Protein AF-F8PGG2-F1 (afdb_monomer_lite)

Secondary structure (DSSP, 8-state):
-------HHHHHHHHHHHHTT--HHHHHHHHT--HHHHHHHHHHHHHHSSSS-TT-GGG-TT--

Radius of gyration: 12.08 Å; chains: 1; bounding box: 33×28×25 Å

pLDDT: mean 83.78, std 16.13, range [44.97, 96.69]

Structure (mmCIF, N/CA/C/O backbone):
data_AF-F8PGG2-F1
#
_entry.id   AF-F8PGG2-F1
#
loop_
_atom_site.group_PDB
_atom_site.id
_atom_site.type_symbol
_atom_site.label_atom_id
_atom_site.label_alt_id
_atom_site.label_comp_id
_atom_site.label_asym_id
_atom_site.label_entity_id
_atom_site.label_seq_id
_atom_site.pdbx_PDB_ins_code
_atom_site.Cartn_x
_atom_site.Cartn_y
_atom_site.Cartn_z
_atom_site.occupancy
_atom_site.B_iso_or_equiv
_atom_site.auth_seq_id
_atom_site.auth_comp_id
_atom_site.auth_asym_id
_atom_site.auth_atom_id
_atom_site.pdbx_PDB_model_num
ATOM 1 N N . MET A 1 1 ? -0.552 18.089 7.159 1.00 51.31 1 MET A N 1
ATOM 2 C CA . MET A 1 1 ? -0.262 16.643 7.277 1.00 51.31 1 MET A CA 1
ATOM 3 C C . MET A 1 1 ? 1.245 16.490 7.260 1.00 51.31 1 MET A C 1
ATOM 5 O O . MET A 1 1 ? 1.864 16.981 6.326 1.00 51.31 1 MET A O 1
ATOM 9 N N . VAL A 1 2 ? 1.840 15.929 8.313 1.00 47.94 2 VAL A N 1
ATOM 10 C CA . VAL A 1 2 ? 3.290 15.688 8.348 1.00 47.94 2 VAL A CA 1
ATOM 11 C C . VAL A 1 2 ? 3.595 14.632 7.290 1.00 47.94 2 VAL A C 1
ATOM 13 O O . VAL A 1 2 ? 3.097 13.512 7.388 1.00 47.94 2 VAL A O 1
ATOM 16 N N . TYR A 1 3 ? 4.361 14.994 6.263 1.00 56.06 3 TYR A N 1
ATOM 17 C CA . TYR A 1 3 ? 4.847 14.039 5.273 1.00 56.06 3 TYR A CA 1
ATOM 18 C C . TYR A 1 3 ? 5.905 13.161 5.942 1.00 56.06 3 TYR A C 1
ATOM 20 O O . TYR A 1 3 ? 7.084 13.495 5.964 1.00 56.06 3 TYR A O 1
ATOM 28 N N . ARG A 1 4 ? 5.473 12.055 6.553 1.00 67.94 4 ARG A N 1
ATOM 29 C CA . ARG A 1 4 ? 6.395 11.005 6.982 1.00 67.94 4 ARG A CA 1
ATOM 30 C C . ARG A 1 4 ? 6.763 10.188 5.753 1.00 67.94 4 ARG A C 1
ATOM 32 O O . ARG A 1 4 ? 5.888 9.616 5.103 1.00 67.94 4 ARG A O 1
ATOM 39 N N . THR A 1 5 ? 8.049 10.146 5.432 1.00 74.00 5 THR A N 1
ATOM 40 C CA . THR A 1 5 ? 8.562 9.251 4.398 1.00 74.00 5 THR A CA 1
ATOM 41 C C . THR A 1 5 ? 8.381 7.817 4.881 1.00 74.00 5 THR A C 1
ATOM 43 O O . THR A 1 5 ? 9.050 7.375 5.809 1.00 74.00 5 THR A O 1
ATOM 46 N N . VAL A 1 6 ? 7.435 7.100 4.276 1.00 83.25 6 VAL A N 1
ATOM 47 C CA . VAL A 1 6 ? 7.261 5.661 4.496 1.00 83.25 6 VAL A CA 1
ATOM 48 C C . VAL A 1 6 ? 8.321 4.933 3.673 1.00 83.25 6 VAL A C 1
ATOM 50 O O . VAL A 1 6 ? 8.450 5.199 2.472 1.00 83.25 6 VAL A O 1
ATOM 53 N N . SER A 1 7 ? 9.079 4.040 4.310 1.00 87.88 7 SER A N 1
ATOM 54 C CA . SER A 1 7 ? 10.123 3.260 3.641 1.00 87.88 7 SER A CA 1
ATOM 55 C C . SER A 1 7 ? 9.535 2.359 2.551 1.00 87.88 7 SER A C 1
ATOM 57 O O . SER A 1 7 ? 8.358 1.998 2.591 1.00 87.88 7 SER A O 1
ATOM 59 N N . LYS A 1 8 ? 10.361 1.980 1.569 1.00 88.94 8 LYS A N 1
ATOM 60 C CA . LYS A 1 8 ? 9.968 1.051 0.497 1.00 88.94 8 LYS A CA 1
ATOM 61 C C . LYS A 1 8 ? 9.358 -0.238 1.055 1.00 88.94 8 LYS A C 1
ATOM 63 O O . LYS A 1 8 ? 8.252 -0.597 0.66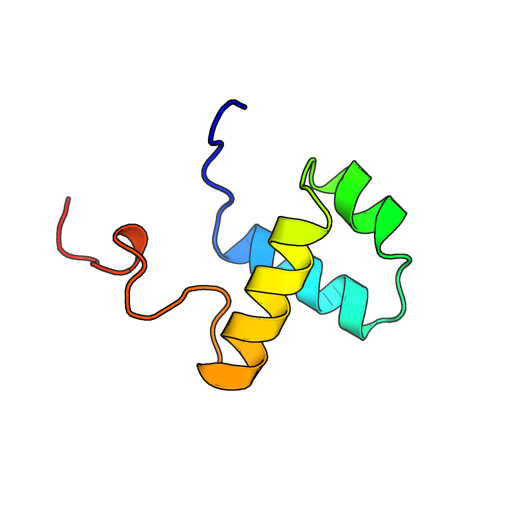8 1.00 88.94 8 LYS A O 1
ATOM 68 N N . ASP A 1 9 ? 10.056 -0.857 2.004 1.00 90.75 9 ASP A N 1
ATOM 69 C CA . ASP A 1 9 ? 9.657 -2.122 2.626 1.00 90.75 9 ASP A CA 1
ATOM 70 C C . ASP A 1 9 ? 8.277 -2.028 3.293 1.00 90.75 9 ASP A C 1
ATOM 72 O O . ASP A 1 9 ? 7.426 -2.886 3.083 1.00 90.75 9 ASP A O 1
ATOM 76 N N . MET A 1 10 ? 7.988 -0.927 3.998 1.00 92.62 10 MET A N 1
ATOM 77 C CA . MET A 1 10 ? 6.664 -0.711 4.589 1.00 92.62 10 MET A CA 1
ATOM 78 C C . MET A 1 10 ? 5.559 -0.609 3.531 1.00 92.62 10 MET A C 1
ATOM 80 O O . MET A 1 10 ? 4.470 -1.142 3.733 1.00 92.62 10 MET A O 1
ATOM 84 N N . LYS A 1 11 ? 5.820 0.059 2.399 1.00 93.44 11 LYS A N 1
ATOM 85 C CA . LYS A 1 11 ? 4.848 0.156 1.297 1.00 93.44 11 LYS A CA 1
ATOM 86 C C . LYS A 1 11 ? 4.586 -1.209 0.666 1.00 93.44 11 LYS A C 1
ATOM 88 O O . LYS A 1 11 ? 3.435 -1.555 0.420 1.00 93.44 11 LYS A O 1
ATOM 93 N N . GLU A 1 12 ? 5.646 -1.971 0.412 1.00 94.56 12 GLU A N 1
ATOM 94 C CA . GLU A 1 12 ? 5.560 -3.310 -0.176 1.00 94.56 12 GLU A CA 1
ATOM 95 C C . GLU A 1 12 ? 4.857 -4.284 0.770 1.00 94.56 12 GLU A C 1
ATOM 97 O O . GLU A 1 12 ? 3.972 -5.020 0.342 1.00 94.56 12 GLU A O 1
ATOM 102 N N . ARG A 1 13 ? 5.151 -4.221 2.074 1.00 96.00 13 ARG A N 1
ATOM 103 C CA . ARG A 1 13 ? 4.458 -5.018 3.090 1.00 96.00 13 ARG A CA 1
ATOM 104 C C . ARG A 1 13 ? 2.975 -4.670 3.188 1.00 96.00 13 ARG A C 1
ATOM 106 O O . ARG A 1 13 ? 2.155 -5.576 3.305 1.00 96.00 13 ARG A O 1
ATOM 113 N N . ALA A 1 14 ? 2.627 -3.384 3.122 1.00 95.62 14 ALA A N 1
ATOM 114 C CA . ALA A 1 14 ? 1.234 -2.954 3.108 1.00 95.62 14 ALA A CA 1
ATOM 115 C C . ALA A 1 14 ? 0.492 -3.510 1.882 1.00 95.62 14 ALA A C 1
ATOM 117 O O . ALA A 1 14 ? -0.621 -3.997 2.031 1.00 95.62 14 ALA A O 1
ATOM 118 N N . LEU A 1 15 ? 1.107 -3.505 0.692 1.00 95.94 15 LEU A N 1
ATOM 119 C CA . LEU A 1 15 ? 0.507 -4.126 -0.497 1.00 95.94 15 LEU A CA 1
ATOM 120 C C . LEU A 1 15 ? 0.390 -5.646 -0.372 1.00 95.94 15 LEU A C 1
ATOM 122 O O . LEU A 1 15 ? -0.664 -6.185 -0.688 1.00 95.94 15 LEU A O 1
ATOM 126 N N . TRP A 1 16 ? 1.420 -6.316 0.150 1.00 96.31 16 TRP A N 1
ATOM 127 C CA . TRP A 1 16 ? 1.389 -7.758 0.383 1.00 96.31 16 TRP A CA 1
ATOM 128 C C . TRP A 1 16 ? 0.199 -8.157 1.261 1.00 96.31 16 TRP A C 1
ATOM 130 O O . TRP A 1 16 ? -0.512 -9.094 0.921 1.00 96.31 16 TRP A O 1
ATOM 140 N N . LEU A 1 17 ? -0.078 -7.417 2.340 1.00 96.44 17 LEU A N 1
ATOM 141 C CA . LEU A 1 17 ? -1.239 -7.674 3.201 1.00 96.44 17 LEU A CA 1
ATOM 142 C C . LEU A 1 17 ? -2.563 -7.527 2.442 1.00 96.44 17 LEU A C 1
ATOM 144 O O . LEU A 1 17 ? -3.456 -8.353 2.596 1.00 96.44 17 LEU A O 1
ATOM 148 N N . ILE A 1 18 ? -2.684 -6.517 1.582 1.00 95.56 18 ILE A N 1
ATOM 149 C CA . ILE A 1 18 ? -3.884 -6.337 0.754 1.00 95.56 18 ILE A CA 1
ATOM 150 C C . ILE A 1 18 ? -4.075 -7.490 -0.229 1.00 95.56 18 ILE A C 1
ATOM 152 O O . ILE A 1 18 ? -5.207 -7.904 -0.457 1.00 95.56 18 ILE A O 1
ATOM 156 N N . ASP A 1 19 ? -2.992 -8.021 -0.791 1.00 94.56 19 ASP A N 1
ATOM 157 C CA . ASP A 1 19 ? -3.055 -9.174 -1.693 1.00 94.56 19 ASP A CA 1
ATOM 158 C C . ASP A 1 19 ? -3.354 -10.495 -0.952 1.00 94.56 19 ASP A C 1
ATOM 160 O O . ASP A 1 19 ? -3.716 -11.477 -1.591 1.00 94.56 19 ASP A O 1
ATOM 164 N N . HIS A 1 20 ? -3.243 -10.517 0.382 1.00 96.38 20 HIS A N 1
ATOM 165 C CA . HIS A 1 20 ? -3.602 -11.648 1.253 1.00 96.38 20 HIS A CA 1
ATOM 166 C C . HIS A 1 20 ? -4.952 -11.433 1.962 1.00 96.38 20 HIS A C 1
ATOM 168 O O . HIS A 1 20 ? -5.169 -11.953 3.056 1.00 96.38 20 HIS A O 1
ATOM 174 N N . ASP A 1 21 ? -5.843 -10.642 1.355 1.00 96.00 21 ASP A N 1
ATOM 175 C CA . ASP A 1 21 ? -7.219 -10.395 1.808 1.00 96.00 21 ASP A CA 1
ATOM 176 C C . ASP A 1 21 ? -7.352 -9.740 3.198 1.00 96.00 21 ASP A C 1
ATOM 178 O O . ASP A 1 21 ? -8.411 -9.797 3.829 1.00 96.00 21 ASP A O 1
ATOM 182 N N . TYR A 1 22 ? -6.309 -9.055 3.681 1.00 96.69 22 TYR A N 1
ATOM 183 C CA . TYR A 1 22 ? -6.435 -8.232 4.885 1.00 96.69 22 TYR A CA 1
ATOM 184 C C . TYR A 1 22 ? -7.297 -6.992 4.620 1.00 96.69 22 TYR A C 1
ATOM 186 O O . TYR A 1 22 ? -7.265 -6.389 3.543 1.00 96.69 22 TYR A O 1
ATOM 194 N N . ILE A 1 23 ? -8.044 -6.571 5.646 1.00 96.00 23 ILE A N 1
ATOM 195 C CA . ILE A 1 23 ? -8.950 -5.425 5.559 1.00 96.00 23 ILE A CA 1
ATOM 196 C C . ILE A 1 23 ? -8.134 -4.140 5.321 1.00 96.00 23 ILE A C 1
ATOM 198 O O . ILE A 1 23 ? -7.261 -3.805 6.126 1.00 96.00 23 ILE A O 1
ATOM 202 N N . PRO A 1 24 ? -8.427 -3.362 4.258 1.00 94.50 24 PRO A N 1
ATOM 203 C CA . PRO A 1 24 ? -7.665 -2.154 3.945 1.00 94.50 24 PRO A CA 1
ATOM 204 C C . PRO A 1 24 ? -7.660 -1.097 5.053 1.00 94.50 24 PRO A C 1
ATOM 206 O O . PRO A 1 24 ? -6.658 -0.400 5.212 1.00 94.50 24 PRO A O 1
ATOM 209 N N . ALA A 1 25 ? -8.756 -0.979 5.808 1.00 95.00 25 ALA A N 1
ATOM 210 C CA . ALA A 1 25 ? -8.865 -0.050 6.930 1.00 95.00 25 ALA A CA 1
ATOM 211 C C . ALA A 1 25 ? -7.854 -0.390 8.038 1.00 95.00 25 ALA A C 1
ATOM 213 O O . ALA A 1 25 ? -7.082 0.480 8.439 1.00 95.00 25 ALA A O 1
ATOM 214 N N . ASP A 1 26 ? -7.778 -1.663 8.431 1.00 96.44 26 ASP A N 1
ATOM 215 C CA . ASP A 1 26 ? -6.851 -2.155 9.456 1.00 96.44 26 ASP A CA 1
ATOM 216 C C . ASP A 1 26 ? -5.394 -1.973 9.016 1.00 96.44 26 ASP A C 1
ATOM 218 O O . ASP A 1 26 ? -4.550 -1.504 9.779 1.00 96.44 26 ASP A O 1
ATOM 222 N N . VAL A 1 27 ? -5.086 -2.272 7.748 1.00 95.31 27 VAL A N 1
ATOM 223 C CA . VAL A 1 27 ? -3.749 -2.029 7.181 1.00 95.31 27 VAL A CA 1
ATOM 224 C C . VAL A 1 27 ? -3.405 -0.536 7.237 1.00 95.31 27 VAL A C 1
ATOM 226 O O . VAL A 1 27 ? -2.289 -0.163 7.597 1.00 95.31 27 VAL A O 1
ATOM 229 N N . CYS A 1 28 ? -4.349 0.348 6.917 1.00 94.38 28 CYS A N 1
ATOM 230 C CA . CYS A 1 28 ? -4.120 1.789 6.998 1.00 94.38 28 CYS A CA 1
ATOM 231 C C . CYS A 1 28 ? -3.868 2.259 8.437 1.00 94.38 28 CYS A C 1
ATOM 233 O O . CYS A 1 28 ? -2.980 3.086 8.662 1.00 94.38 28 CYS A O 1
ATOM 235 N N . GLU A 1 29 ? -4.601 1.708 9.403 1.00 94.75 29 GLU A N 1
ATOM 236 C CA . GLU A 1 29 ? -4.430 2.002 10.823 1.00 94.75 29 GLU A CA 1
ATOM 237 C C . GLU A 1 29 ? -3.054 1.557 11.336 1.00 94.75 29 GLU A C 1
ATOM 239 O O . GLU A 1 29 ? -2.317 2.382 11.880 1.00 94.75 29 GLU A O 1
ATOM 244 N N . VAL A 1 30 ? -2.667 0.300 11.084 1.00 94.06 30 V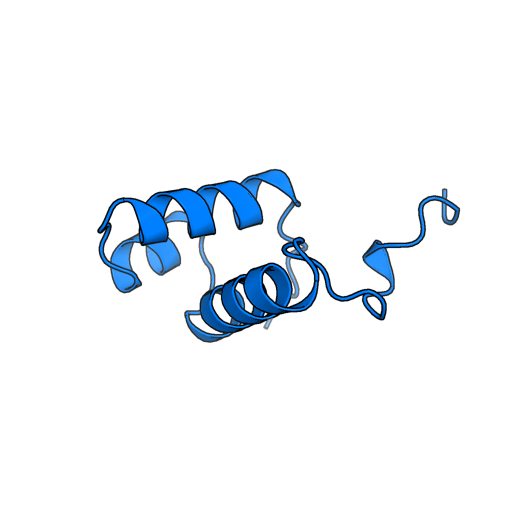AL A N 1
ATOM 245 C CA . VAL A 1 30 ? -1.397 -0.297 11.544 1.00 94.06 30 VAL A CA 1
ATOM 246 C C . VAL A 1 30 ? -0.182 0.442 10.989 1.00 94.06 30 VAL A C 1
ATOM 248 O O . VAL A 1 30 ? 0.782 0.696 11.708 1.00 94.06 30 VAL A O 1
ATOM 251 N N . PHE A 1 31 ? -0.212 0.800 9.705 1.00 90.94 31 PHE A N 1
ATOM 252 C CA . PHE A 1 31 ? 0.904 1.497 9.064 1.00 90.94 31 PHE A CA 1
ATOM 253 C C . PHE A 1 31 ? 0.841 3.019 9.257 1.00 90.94 31 PHE A C 1
ATOM 255 O O . PHE A 1 31 ? 1.757 3.721 8.826 1.00 90.94 31 PHE A O 1
ATOM 262 N N . HIS A 1 32 ? -0.211 3.535 9.904 1.00 91.25 32 HIS A N 1
ATOM 263 C CA . HIS A 1 32 ? -0.496 4.963 10.054 1.00 91.25 32 HIS A CA 1
ATOM 264 C C . HIS A 1 32 ? -0.490 5.718 8.714 1.00 91.25 32 HIS A C 1
ATOM 266 O O . HIS A 1 32 ? 0.095 6.798 8.575 1.00 91.25 32 HIS A O 1
ATOM 272 N N . ILE A 1 33 ? -1.145 5.140 7.707 1.00 91.69 33 ILE A N 1
ATOM 273 C CA . ILE A 1 33 ? -1.242 5.685 6.350 1.00 91.69 33 ILE A CA 1
ATOM 274 C C . ILE A 1 33 ? -2.691 5.935 5.959 1.00 91.69 33 ILE A C 1
ATOM 276 O O . ILE A 1 33 ? -3.623 5.367 6.511 1.00 91.69 33 ILE A O 1
ATOM 280 N N . SER A 1 34 ? -2.888 6.788 4.958 1.00 92.88 34 SER A N 1
ATOM 281 C CA . SER A 1 34 ? -4.210 6.964 4.361 1.00 92.88 34 SER A CA 1
ATOM 282 C C . SER A 1 34 ? -4.499 5.877 3.325 1.00 92.88 34 SER A C 1
ATOM 284 O O . SER A 1 34 ? -3.598 5.471 2.585 1.00 92.88 34 SER A O 1
ATOM 286 N N . GLU A 1 35 ? -5.774 5.521 3.151 1.00 92.81 35 GLU A N 1
ATOM 287 C CA . GLU A 1 35 ? -6.206 4.664 2.037 1.00 92.81 35 GLU A CA 1
ATOM 288 C C . GLU A 1 35 ? -5.786 5.228 0.675 1.00 92.81 35 GLU A C 1
ATOM 290 O O . GLU A 1 35 ? -5.489 4.486 -0.258 1.00 92.81 35 GLU A O 1
ATOM 295 N N . ARG A 1 36 ? -5.729 6.558 0.542 1.00 92.94 36 ARG A N 1
ATOM 296 C CA . ARG A 1 36 ? -5.265 7.214 -0.684 1.00 92.94 36 ARG A CA 1
ATOM 297 C C . ARG A 1 36 ? -3.807 6.866 -0.990 1.00 92.94 36 ARG A C 1
ATOM 299 O O . ARG A 1 36 ? -3.479 6.640 -2.154 1.00 92.94 36 ARG A O 1
ATOM 306 N N . SER A 1 37 ? -2.950 6.815 0.030 1.00 91.50 37 SER A N 1
ATOM 307 C CA . SER A 1 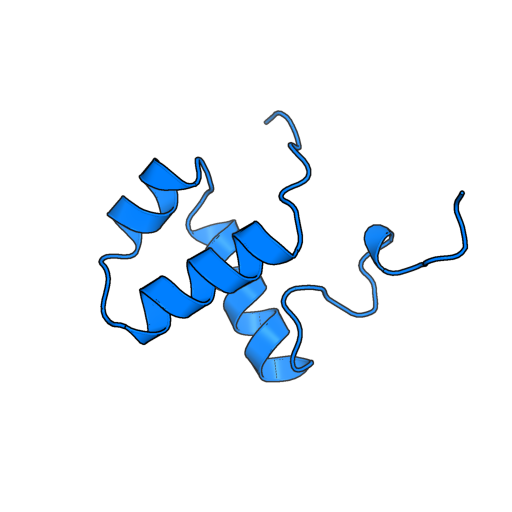37 ? -1.554 6.386 -0.110 1.00 91.50 37 SER A CA 1
ATOM 308 C C . SER A 1 37 ? -1.485 4.938 -0.582 1.00 91.50 37 SER A C 1
ATOM 310 O O . SER A 1 37 ? -0.806 4.651 -1.564 1.00 91.50 37 SER A O 1
ATOM 312 N N . LEU A 1 38 ? -2.260 4.057 0.054 1.00 93.50 38 LEU A N 1
ATOM 313 C CA . LEU A 1 38 ? -2.325 2.639 -0.285 1.00 93.50 38 LEU A CA 1
ATOM 314 C C . LEU A 1 38 ? -2.798 2.409 -1.731 1.00 93.50 38 LEU A C 1
ATOM 316 O O . LEU A 1 38 ? -2.153 1.693 -2.496 1.00 93.50 38 LEU A O 1
ATOM 320 N N . ARG A 1 39 ? -3.870 3.093 -2.152 1.00 93.50 39 ARG A N 1
ATOM 321 C CA . ARG A 1 39 ? -4.373 3.050 -3.537 1.00 93.50 39 ARG A CA 1
ATOM 322 C C . ARG A 1 39 ? -3.332 3.551 -4.536 1.00 93.50 39 ARG A C 1
ATOM 324 O O . ARG A 1 39 ? -3.165 2.948 -5.593 1.00 93.50 39 ARG A O 1
ATOM 331 N N . ARG A 1 40 ? -2.609 4.628 -4.203 1.00 92.94 40 ARG A N 1
ATOM 332 C CA . ARG A 1 40 ? -1.530 5.158 -5.049 1.00 92.94 40 ARG A CA 1
ATOM 333 C C . ARG A 1 40 ? -0.401 4.141 -5.209 1.00 92.94 40 ARG A C 1
ATOM 335 O O . ARG A 1 40 ? 0.048 3.936 -6.329 1.00 92.94 40 ARG A O 1
ATOM 342 N N . TRP A 1 41 ? 0.036 3.489 -4.133 1.00 93.44 41 TRP A N 1
ATOM 343 C CA . TRP A 1 41 ? 1.083 2.465 -4.212 1.00 93.44 41 TRP A CA 1
ATOM 344 C C . TRP A 1 41 ? 0.642 1.261 -5.033 1.00 93.44 41 TRP A C 1
ATOM 346 O O . TRP A 1 41 ? 1.414 0.801 -5.864 1.00 93.44 41 TRP A O 1
ATOM 356 N N . LYS A 1 42 ? -0.608 0.808 -4.874 1.00 93.50 42 LYS A N 1
ATOM 357 C CA . LYS A 1 42 ? -1.162 -0.283 -5.686 1.00 93.50 42 LYS A CA 1
ATOM 358 C C . LYS A 1 42 ? -1.190 0.087 -7.169 1.00 93.50 42 LYS A C 1
ATOM 360 O O . LYS A 1 42 ? -0.770 -0.695 -8.013 1.00 93.50 42 LYS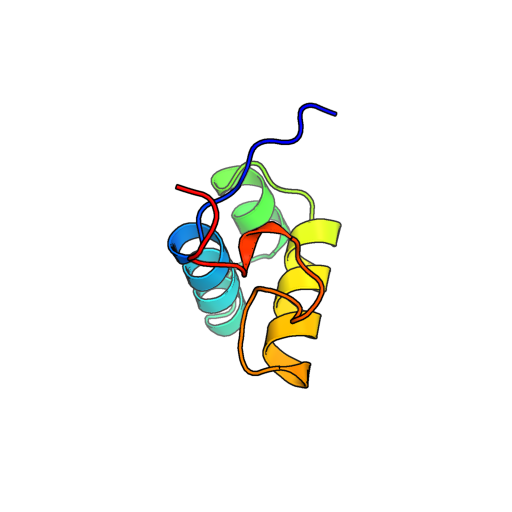 A O 1
ATOM 365 N N . SER A 1 43 ? -1.623 1.309 -7.484 1.00 93.75 43 SER A N 1
ATOM 366 C CA . SER A 1 43 ? -1.605 1.821 -8.856 1.00 93.75 43 SER A CA 1
ATOM 367 C C . SER A 1 43 ? -0.185 1.894 -9.419 1.00 93.75 43 SER A C 1
ATOM 369 O O . SER A 1 43 ? 0.036 1.471 -10.548 1.00 93.75 43 SER A O 1
ATOM 371 N N . ASN A 1 44 ? 0.778 2.400 -8.644 1.00 92.25 44 ASN A N 1
ATOM 372 C CA . ASN A 1 44 ? 2.179 2.446 -9.056 1.00 92.25 44 ASN A CA 1
ATOM 373 C C . ASN A 1 44 ? 2.724 1.036 -9.306 1.00 92.25 44 ASN A C 1
ATOM 375 O O . ASN A 1 44 ? 3.354 0.804 -10.332 1.00 92.25 44 ASN A O 1
ATOM 379 N N . HIS A 1 45 ? 2.432 0.088 -8.414 1.00 92.00 45 HIS A N 1
ATOM 380 C CA . HIS A 1 45 ? 2.892 -1.289 -8.541 1.00 92.00 45 HIS A CA 1
ATOM 381 C C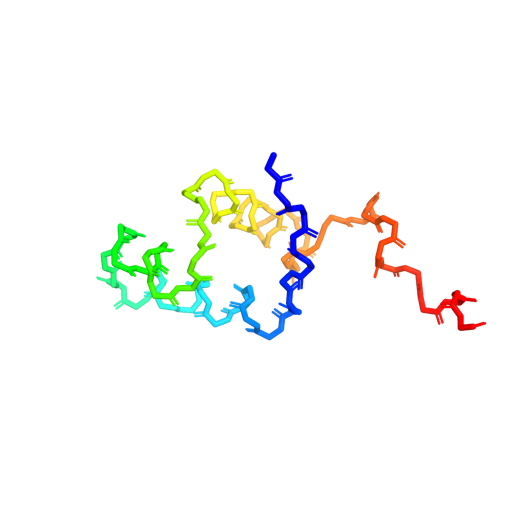 . HIS A 1 45 ? 2.323 -1.955 -9.799 1.00 92.00 45 HIS A C 1
ATOM 383 O O . HIS A 1 45 ? 3.062 -2.594 -10.539 1.00 92.00 45 HIS A O 1
ATOM 389 N N . ASN A 1 46 ? 1.046 -1.724 -10.110 1.00 90.81 46 ASN A N 1
ATOM 390 C CA . ASN A 1 46 ? 0.411 -2.259 -11.316 1.00 90.81 46 ASN A CA 1
ATOM 391 C C . ASN A 1 46 ? 0.961 -1.658 -12.620 1.00 90.81 46 ASN A C 1
ATOM 393 O O . ASN A 1 46 ? 0.996 -2.349 -13.633 1.00 90.81 46 ASN A O 1
ATOM 397 N N . ILE A 1 47 ? 1.351 -0.379 -12.620 1.00 92.44 47 ILE A N 1
ATOM 398 C CA . ILE A 1 47 ? 1.826 0.315 -13.830 1.00 92.44 47 ILE A CA 1
ATOM 399 C C . ILE A 1 47 ? 3.337 0.127 -14.029 1.00 92.44 47 ILE A C 1
ATOM 401 O O . ILE A 1 47 ? 3.792 -0.047 -15.155 1.00 92.44 47 ILE A O 1
ATOM 405 N N . TYR A 1 48 ? 4.117 0.177 -12.947 1.00 88.94 48 TYR A N 1
ATOM 406 C CA . TYR A 1 48 ? 5.581 0.264 -12.982 1.00 88.94 48 TYR A CA 1
ATOM 407 C C . TYR A 1 48 ? 6.296 -0.943 -12.359 1.00 88.94 48 TYR A C 1
ATOM 409 O O . TYR A 1 48 ? 7.522 -0.988 -12.380 1.00 88.94 48 TYR A O 1
ATOM 417 N N . GLY A 1 49 ? 5.574 -1.889 -11.748 1.00 88.88 49 GLY A N 1
ATOM 418 C CA . GLY A 1 49 ? 6.179 -2.986 -10.980 1.00 88.88 49 GLY A CA 1
ATOM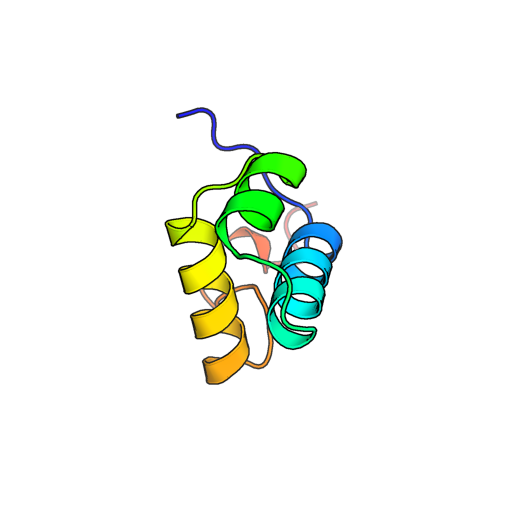 419 C C . GLY A 1 49 ? 6.851 -2.534 -9.676 1.00 88.88 49 GLY A C 1
ATOM 420 O O . GLY A 1 49 ? 7.659 -3.264 -9.112 1.00 88.88 49 GLY A O 1
ATOM 421 N N . SER A 1 50 ? 6.566 -1.314 -9.205 1.00 89.12 50 SER A N 1
ATOM 422 C CA . SER A 1 50 ? 7.171 -0.714 -8.010 1.00 89.12 50 SER A CA 1
ATOM 423 C C . SER A 1 50 ? 6.166 0.154 -7.257 1.00 89.12 50 SER A C 1
ATOM 425 O O . SER A 1 50 ? 5.325 0.816 -7.857 1.00 89.12 50 SER A O 1
ATOM 427 N N . VAL A 1 51 ? 6.283 0.220 -5.929 1.00 88.56 51 VAL A N 1
ATOM 428 C CA . VAL A 1 51 ? 5.501 1.146 -5.084 1.00 88.56 51 VAL A CA 1
ATOM 429 C C . VAL A 1 51 ? 5.822 2.624 -5.348 1.00 88.56 51 VAL A C 1
ATOM 431 O O . VAL A 1 51 ? 5.033 3.510 -4.994 1.00 88.56 51 VAL A O 1
ATOM 434 N N . PHE A 1 52 ? 6.964 2.907 -5.975 1.00 85.44 52 PHE A N 1
ATOM 435 C CA . PHE A 1 52 ? 7.370 4.247 -6.384 1.00 85.44 52 PHE A CA 1
ATOM 436 C C . PHE A 1 52 ? 7.029 4.504 -7.848 1.00 85.44 52 PHE A C 1
ATOM 438 O O . PHE A 1 52 ? 7.186 3.636 -8.703 1.00 85.44 52 PHE A O 1
ATOM 445 N N . SER A 1 53 ? 6.599 5.730 -8.133 1.00 78.38 53 SER A N 1
ATOM 446 C CA . SER A 1 53 ? 6.531 6.219 -9.507 1.00 78.38 53 SER A CA 1
ATOM 447 C C . SER A 1 53 ? 7.938 6.588 -10.000 1.00 78.38 53 SER A C 1
ATOM 449 O O . SER A 1 53 ? 8.719 7.103 -9.201 1.00 78.38 53 SER A O 1
ATOM 451 N N . PRO A 1 54 ? 8.244 6.442 -11.301 1.00 69.06 54 PRO A N 1
ATOM 452 C CA . PRO A 1 54 ? 9.514 6.886 -11.889 1.00 69.06 54 PRO A CA 1
ATOM 453 C C . PRO A 1 54 ? 9.822 8.374 -11.665 1.00 69.06 54 PRO A C 1
ATOM 455 O O . PRO A 1 54 ? 10.973 8.779 -11.644 1.00 69.06 54 PRO A O 1
ATOM 458 N N . THR A 1 55 ? 8.782 9.194 -11.491 1.00 67.44 55 THR A N 1
ATOM 459 C CA . THR A 1 55 ? 8.875 10.641 -11.236 1.00 67.44 55 THR A CA 1
ATOM 460 C C . THR A 1 55 ? 8.923 10.983 -9.741 1.00 67.44 55 THR A C 1
ATOM 462 O O . THR A 1 55 ? 8.819 12.150 -9.375 1.00 67.44 55 THR A O 1
ATOM 465 N N . ASP A 1 56 ? 8.999 9.990 -8.850 1.00 65.56 56 ASP A N 1
ATOM 466 C CA . ASP A 1 56 ? 9.161 10.265 -7.422 1.00 65.56 56 ASP A CA 1
ATOM 467 C C . ASP A 1 56 ? 10.608 10.740 -7.183 1.00 65.56 56 ASP A C 1
ATOM 469 O O . ASP A 1 56 ? 11.531 9.980 -7.477 1.00 65.56 56 ASP A O 1
ATOM 473 N N . PRO A 1 57 ? 10.849 11.961 -6.669 1.00 57.88 57 PRO A N 1
ATOM 474 C CA . PRO A 1 57 ? 12.206 12.469 -6.437 1.00 57.88 57 PRO A CA 1
ATOM 475 C C . PRO A 1 57 ? 13.024 11.600 -5.466 1.00 57.88 57 PRO A C 1
ATOM 477 O O . PRO A 1 57 ? 14.244 11.681 -5.453 1.00 57.88 57 PRO A O 1
ATOM 480 N N . LEU A 1 58 ? 12.370 10.725 -4.693 1.00 59.75 58 LEU A N 1
ATOM 481 C CA . LEU A 1 58 ? 13.013 9.740 -3.814 1.00 59.75 58 LEU A CA 1
ATOM 482 C C . LEU A 1 58 ? 13.543 8.488 -4.547 1.00 59.75 58 LEU A C 1
ATOM 484 O O . LEU A 1 58 ? 14.041 7.574 -3.893 1.00 59.75 58 LEU A O 1
ATOM 488 N N . LEU A 1 59 ? 13.391 8.404 -5.875 1.00 56.41 59 LEU A N 1
ATOM 489 C CA . LEU A 1 59 ? 13.885 7.301 -6.708 1.00 56.41 59 LEU A CA 1
ATOM 490 C C . LEU A 1 59 ? 15.275 7.575 -7.317 1.00 56.41 59 LEU A C 1
ATOM 492 O O . LEU A 1 59 ? 15.793 6.713 -8.022 1.00 56.41 59 LEU A O 1
ATOM 496 N N . ASN A 1 60 ? 15.888 8.735 -7.061 1.00 44.97 60 ASN A N 1
ATOM 497 C CA . ASN A 1 60 ? 17.265 8.997 -7.480 1.00 44.97 60 ASN A CA 1
ATOM 498 C C . ASN A 1 60 ? 18.241 8.512 -6.393 1.00 44.97 60 ASN A C 1
ATOM 500 O O . ASN A 1 60 ? 18.288 9.115 -5.323 1.00 44.97 60 ASN A O 1
ATOM 504 N N . PRO A 1 61 ? 19.040 7.457 -6.639 1.00 50.53 61 PRO A N 1
ATOM 505 C CA . PRO A 1 61 ? 20.091 7.021 -5.718 1.00 50.53 61 PRO A CA 1
ATOM 506 C C . PRO A 1 61 ? 21.311 7.966 -5.666 1.00 50.53 61 PRO A C 1
ATOM 508 O O . PRO A 1 61 ? 22.278 7.633 -4.990 1.00 50.53 61 PRO A O 1
ATOM 511 N N . ASP A 1 62 ? 21.275 9.120 -6.345 1.00 54.97 62 ASP A N 1
ATOM 512 C CA . ASP A 1 62 ? 22.419 10.038 -6.476 1.00 54.97 62 ASP A CA 1
ATOM 513 C C . ASP A 1 62 ? 22.385 11.272 -5.554 1.00 54.97 62 ASP A C 1
ATOM 515 O O . ASP A 1 62 ? 23.349 12.030 -5.547 1.00 54.97 62 ASP A O 1
ATOM 519 N N . ASP A 1 63 ? 21.344 11.477 -4.738 1.00 47.91 63 ASP A N 1
ATOM 520 C CA . ASP A 1 63 ? 21.372 12.511 -3.687 1.00 47.91 63 ASP A CA 1
ATOM 521 C C . ASP A 1 63 ? 21.736 11.871 -2.336 1.00 47.91 63 ASP A C 1
ATOM 523 O O . ASP A 1 63 ? 20.881 11.615 -1.482 1.00 47.91 63 ASP A O 1
ATOM 527 N N . THR A 1 64 ? 23.031 11.562 -2.186 1.00 47.31 64 THR A N 1
ATOM 528 C CA . THR A 1 64 ? 23.705 11.353 -0.889 1.00 47.31 64 THR A CA 1
ATOM 529 C C . THR A 1 64 ? 24.466 12.614 -0.508 1.00 47.31 64 THR A C 1
ATOM 531 O O . THR A 1 64 ? 25.130 13.179 -1.405 1.00 47.31 64 THR A O 1
#

Sequence (64 aa):
MVYRTVSKDMKERALWLIDHDYIPADVCEVFHISERSLRRWKSNHNIYGSVFSPTDPLLNPDDT

Organism: Serpula lacrymans var. lacrymans (strain S7.3) (NCBI:txid936435)

Foldseek 3Di:
DPPDDDDQVLLVVLVVCVVVVHDNVVSCVVSVHDSVLNVQQVVCCVVPVGSDDPPDPVPDPPPD